Protein AF-A0A519LEL3-F1 (afdb_monomer_lite)

Secondary structure (DSSP, 8-state):
-HHHHHHHHHHHHHHHHHHT---S-HHHHHHHHHHHHHHHHSS-HHHHHHS-HHHHHHHHHTS-HHHHHHHHHHHHHHHHHHHHHHT-HHHHHHHHHHHHHHHHHH----HHHHHHHHHHHHHH-

Structure (mmCIF, N/CA/C/O backbone):
data_AF-A0A519LEL3-F1
#
_entry.id   AF-A0A519LEL3-F1
#
loop_
_atom_site.group_PDB
_atom_site.id
_atom_site.type_symbol
_atom_site.label_atom_id
_atom_site.label_alt_id
_atom_site.label_comp_id
_atom_site.label_asym_id
_atom_site.label_entity_id
_atom_site.label_seq_id
_atom_site.pdbx_PDB_ins_code
_atom_site.Cartn_x
_atom_site.Cartn_y
_atom_site.Cartn_z
_atom_site.occupancy
_atom_site.B_iso_or_equiv
_atom_site.auth_seq_id
_atom_site.auth_comp_id
_atom_site.auth_asym_id
_atom_site.auth_atom_id
_atom_site.pdbx_PDB_model_num
ATOM 1 N N . ASP A 1 1 ? 16.863 0.512 -12.937 1.00 84.81 1 ASP A N 1
ATOM 2 C CA . ASP A 1 1 ? 15.527 0.820 -13.470 1.00 84.81 1 ASP A CA 1
ATOM 3 C C . ASP A 1 1 ? 14.974 2.044 -12.743 1.00 84.81 1 ASP A C 1
ATOM 5 O O . ASP A 1 1 ? 14.984 2.067 -11.515 1.00 84.81 1 ASP A O 1
ATOM 9 N N . TYR A 1 2 ? 14.596 3.081 -13.492 1.00 89.69 2 TYR A N 1
ATOM 10 C CA . TYR A 1 2 ? 14.084 4.342 -12.949 1.00 89.69 2 TYR A CA 1
ATOM 11 C C . TYR A 1 2 ? 12.710 4.178 -12.277 1.00 89.69 2 TYR A C 1
ATOM 13 O O . TYR A 1 2 ? 12.488 4.768 -11.221 1.00 89.69 2 TYR A O 1
ATOM 21 N N . ILE A 1 3 ? 11.832 3.331 -12.825 1.00 90.44 3 ILE A N 1
ATOM 22 C CA . ILE A 1 3 ? 10.483 3.097 -12.289 1.00 90.44 3 ILE A CA 1
ATOM 23 C C . ILE A 1 3 ? 10.566 2.412 -10.928 1.00 90.44 3 ILE A C 1
ATOM 25 O O . ILE A 1 3 ? 9.984 2.884 -9.954 1.00 90.44 3 ILE A O 1
ATOM 29 N N . LEU A 1 4 ? 11.382 1.359 -10.82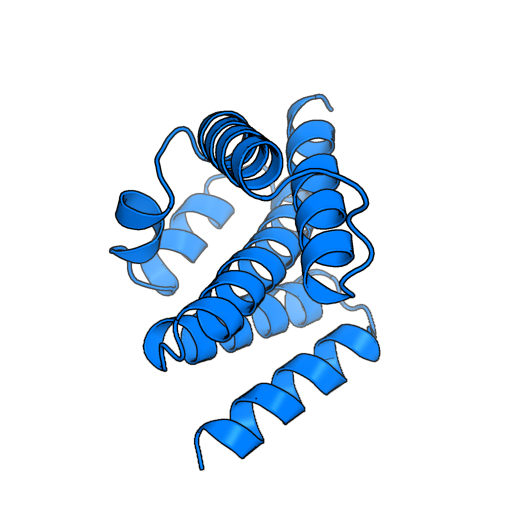4 1.00 93.75 4 LEU A N 1
ATOM 30 C CA . LEU A 1 4 ? 11.601 0.663 -9.554 1.00 93.75 4 LEU A CA 1
ATOM 31 C C . LEU A 1 4 ? 12.150 1.583 -8.460 1.00 93.75 4 LEU A C 1
ATOM 33 O O . LEU A 1 4 ? 11.843 1.385 -7.286 1.00 93.75 4 LEU A O 1
ATOM 37 N N . ARG A 1 5 ? 12.960 2.583 -8.826 1.00 95.00 5 ARG A N 1
ATOM 38 C CA . ARG A 1 5 ? 13.475 3.562 -7.865 1.00 95.00 5 ARG A CA 1
ATOM 39 C C . ARG A 1 5 ? 12.348 4.421 -7.293 1.00 95.00 5 ARG A C 1
ATOM 41 O O . ARG A 1 5 ? 12.292 4.562 -6.079 1.00 95.00 5 ARG A O 1
ATOM 48 N N . ILE A 1 6 ? 11.455 4.936 -8.141 1.00 95.62 6 ILE A N 1
ATOM 49 C CA . ILE A 1 6 ? 10.308 5.748 -7.703 1.00 95.62 6 ILE A CA 1
ATOM 50 C C . ILE A 1 6 ? 9.398 4.936 -6.773 1.00 95.62 6 ILE A C 1
ATOM 52 O O . ILE A 1 6 ? 9.066 5.392 -5.683 1.00 95.62 6 ILE A O 1
ATOM 56 N N . VAL A 1 7 ? 9.059 3.701 -7.159 1.00 96.88 7 VAL A N 1
ATOM 57 C CA . VAL A 1 7 ? 8.191 2.818 -6.359 1.00 96.88 7 VAL A CA 1
ATOM 58 C C . VAL A 1 7 ? 8.782 2.564 -4.970 1.00 96.88 7 VAL A C 1
ATOM 60 O O . VAL A 1 7 ? 8.080 2.673 -3.965 1.00 96.88 7 VAL A O 1
ATOM 63 N N . LYS A 1 8 ? 10.088 2.274 -4.896 1.00 95.50 8 LYS A N 1
ATOM 64 C CA . LYS A 1 8 ? 10.788 2.054 -3.622 1.00 95.50 8 LYS A CA 1
ATOM 65 C C . LYS A 1 8 ? 10.847 3.313 -2.767 1.00 95.50 8 LYS A C 1
ATOM 67 O O . LYS A 1 8 ? 10.525 3.242 -1.588 1.00 95.50 8 LYS A O 1
ATOM 72 N N . GLN A 1 9 ? 11.181 4.460 -3.359 1.00 95.44 9 GLN A N 1
ATOM 73 C CA . GLN A 1 9 ? 11.202 5.744 -2.651 1.00 95.44 9 GLN A CA 1
ATOM 74 C C . GLN A 1 9 ? 9.836 6.069 -2.039 1.00 95.44 9 GLN A C 1
ATOM 76 O O . GLN A 1 9 ? 9.761 6.496 -0.887 1.00 95.44 9 GLN A O 1
ATOM 81 N N . PHE A 1 10 ? 8.753 5.806 -2.773 1.00 97.62 10 PHE A N 1
ATOM 82 C CA . PHE A 1 10 ? 7.413 6.015 -2.245 1.00 97.62 10 PHE A CA 1
ATOM 83 C C . PHE A 1 10 ? 7.070 5.017 -1.123 1.00 97.62 10 PHE A C 1
ATOM 85 O O . PHE A 1 10 ? 6.542 5.409 -0.082 1.00 97.62 10 PHE A O 1
ATOM 92 N N . SER A 1 11 ? 7.429 3.740 -1.288 1.00 96.56 11 SER A N 1
ATOM 93 C CA . SER A 1 11 ? 7.232 2.698 -0.266 1.00 96.56 11 SER A CA 1
ATOM 94 C C . SER A 1 11 ? 7.978 3.029 1.040 1.00 96.56 11 SER A C 1
ATOM 96 O O . SER A 1 11 ? 7.424 2.910 2.136 1.00 96.56 11 SER A O 1
ATOM 98 N N . GLU A 1 12 ? 9.212 3.528 0.935 1.00 94.50 12 GLU A N 1
ATOM 99 C CA . GLU A 1 12 ? 10.028 3.985 2.065 1.00 94.50 12 GLU A CA 1
ATOM 100 C C . GLU A 1 12 ? 9.417 5.212 2.753 1.00 94.50 12 GLU A C 1
ATOM 102 O O . GLU A 1 12 ? 9.306 5.236 3.981 1.00 94.50 12 GLU A O 1
ATOM 107 N N . PHE A 1 13 ? 8.970 6.207 1.979 1.00 94.81 13 PHE A N 1
ATOM 108 C CA . PHE A 1 13 ? 8.264 7.380 2.502 1.00 94.81 13 PHE A CA 1
ATOM 109 C C . PHE A 1 13 ? 7.023 6.978 3.315 1.00 94.81 13 PHE A C 1
ATOM 111 O O . PHE A 1 13 ? 6.824 7.457 4.434 1.00 94.81 13 PHE A O 1
ATOM 118 N N . LEU A 1 14 ? 6.213 6.053 2.793 1.00 95.62 14 LEU A N 1
ATOM 119 C CA . LEU A 1 14 ? 5.031 5.550 3.494 1.00 95.62 14 LEU A CA 1
ATOM 120 C C . LEU A 1 14 ? 5.403 4.751 4.743 1.00 95.62 14 LEU A C 1
ATOM 122 O O . LEU A 1 14 ? 4.732 4.874 5.762 1.00 95.62 14 LEU A O 1
ATOM 126 N N . THR A 1 15 ? 6.486 3.975 4.703 1.00 92.81 15 THR A N 1
ATOM 127 C CA . THR A 1 15 ? 6.961 3.224 5.873 1.00 92.81 15 THR A CA 1
ATOM 128 C C . THR A 1 15 ? 7.354 4.159 7.013 1.00 92.81 15 THR A C 1
ATOM 130 O O . THR A 1 15 ? 6.900 3.956 8.138 1.00 92.81 15 THR A O 1
ATOM 133 N N . LYS A 1 16 ? 8.113 5.224 6.728 1.00 91.62 16 LYS A N 1
ATOM 134 C CA . LYS A 1 16 ? 8.457 6.249 7.730 1.00 91.62 16 LYS A CA 1
ATOM 135 C C . LYS A 1 16 ? 7.214 6.937 8.290 1.00 91.62 16 LYS A C 1
ATOM 137 O O . LYS A 1 16 ? 7.097 7.112 9.502 1.00 91.62 16 LYS A O 1
ATOM 142 N N . ARG A 1 17 ? 6.239 7.242 7.424 1.00 88.69 17 ARG A N 1
ATOM 143 C CA . ARG A 1 17 ? 4.934 7.792 7.829 1.00 88.69 17 ARG A CA 1
ATOM 144 C C . ARG A 1 17 ? 4.181 6.850 8.768 1.00 88.69 17 ARG A C 1
ATOM 146 O O . ARG A 1 17 ? 3.675 7.299 9.788 1.00 88.69 17 ARG A O 1
ATOM 153 N N . ILE A 1 18 ? 4.148 5.552 8.461 1.00 90.25 18 ILE A N 1
ATOM 154 C CA . ILE A 1 18 ? 3.508 4.517 9.288 1.00 90.25 18 ILE A CA 1
ATOM 155 C C . ILE A 1 18 ? 4.164 4.410 10.672 1.00 90.25 18 ILE A C 1
ATOM 157 O O . ILE A 1 18 ? 3.463 4.189 11.658 1.00 90.25 18 ILE A O 1
ATOM 161 N N . LEU A 1 19 ? 5.490 4.543 10.745 1.00 88.25 19 LEU A N 1
ATOM 162 C CA . LEU A 1 19 ? 6.248 4.466 11.997 1.00 88.25 19 LEU A CA 1
ATOM 163 C C . LEU A 1 19 ? 6.209 5.770 12.812 1.00 88.25 19 LEU A C 1
ATOM 165 O O . LEU A 1 19 ? 6.641 5.777 13.960 1.00 88.25 19 LEU A O 1
ATOM 169 N N . GLY A 1 20 ? 5.678 6.859 12.248 1.00 82.81 20 GLY A N 1
ATOM 170 C CA . GLY A 1 20 ? 5.678 8.173 12.893 1.00 82.81 20 GLY A CA 1
ATOM 171 C C . GLY A 1 20 ? 7.057 8.843 12.921 1.00 82.81 20 GLY A C 1
ATOM 172 O O . GLY A 1 20 ? 7.272 9.752 13.712 1.00 82.81 20 GLY A O 1
ATOM 173 N N . GLU A 1 21 ? 7.984 8.420 12.058 1.00 79.00 21 GLU A N 1
ATOM 174 C CA . GLU A 1 21 ? 9.382 8.883 12.021 1.00 79.00 21 GLU A CA 1
A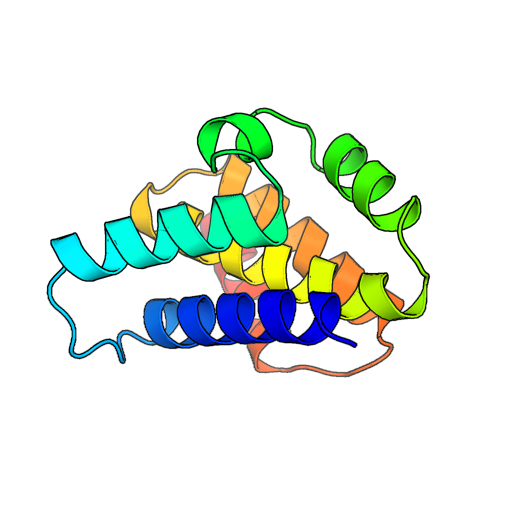TOM 175 C C . GLU A 1 21 ? 9.599 10.109 11.110 1.00 79.00 21 GLU A C 1
ATOM 177 O O . GLU A 1 21 ? 10.730 10.437 10.753 1.00 79.00 21 GLU A O 1
ATOM 182 N N . ASN A 1 22 ? 8.534 10.796 10.685 1.00 71.44 22 ASN A N 1
ATOM 183 C CA . ASN A 1 22 ? 8.667 11.950 9.796 1.00 71.44 22 ASN A CA 1
ATOM 184 C C . ASN A 1 22 ? 8.908 13.248 10.583 1.00 71.44 22 ASN A C 1
ATOM 186 O O . ASN A 1 22 ? 8.011 13.750 11.258 1.00 71.44 22 ASN A O 1
ATOM 190 N N . GLU A 1 23 ? 10.094 13.833 10.410 1.00 65.25 23 GLU A N 1
ATOM 191 C CA . GLU A 1 23 ? 10.493 15.123 11.001 1.00 65.25 23 GLU A CA 1
ATOM 192 C C . GLU A 1 23 ? 9.900 16.348 10.265 1.00 65.25 23 GLU A C 1
ATOM 194 O O . GLU A 1 23 ? 10.002 17.484 10.732 1.00 65.25 23 GLU A O 1
ATOM 199 N N . GLU A 1 24 ? 9.279 16.139 9.100 1.00 73.44 24 GLU A N 1
ATOM 200 C CA . GLU A 1 24 ? 8.735 17.198 8.242 1.00 73.44 24 GLU A CA 1
ATOM 201 C C . GLU A 1 24 ? 7.359 17.705 8.699 1.00 73.44 24 GLU A C 1
ATOM 203 O O . GLU A 1 24 ? 6.543 16.962 9.251 1.00 73.44 24 GLU A O 1
ATOM 208 N N . LYS A 1 25 ? 7.043 18.966 8.373 1.00 77.00 25 LYS A N 1
ATOM 209 C CA . LYS A 1 25 ? 5.714 19.551 8.616 1.00 77.00 25 LYS A CA 1
ATOM 210 C C . LYS A 1 25 ? 4.633 18.816 7.816 1.00 77.00 25 LYS A C 1
ATOM 212 O O . LYS A 1 25 ? 4.838 18.451 6.662 1.00 77.00 25 LYS A O 1
ATOM 217 N N . ILE A 1 26 ? 3.433 18.706 8.389 1.00 75.19 26 ILE A N 1
ATOM 218 C CA . ILE A 1 26 ? 2.278 18.000 7.796 1.00 75.19 26 ILE A CA 1
ATOM 219 C C . ILE A 1 26 ? 1.970 18.465 6.358 1.00 75.19 26 ILE A C 1
ATOM 221 O O . ILE A 1 26 ? 1.703 17.641 5.485 1.00 75.19 26 ILE A O 1
ATOM 225 N N . SER A 1 27 ? 2.040 19.773 6.082 1.00 77.06 27 SER A N 1
ATOM 226 C CA . SER A 1 27 ? 1.790 20.330 4.742 1.00 77.06 27 SER A CA 1
ATOM 227 C C . SER A 1 27 ? 2.806 19.867 3.696 1.00 77.06 27 SER A C 1
ATOM 229 O O . SER A 1 27 ? 2.443 19.630 2.544 1.00 77.06 27 SER A O 1
ATOM 231 N N . ASP A 1 28 ? 4.073 19.717 4.091 1.00 86.56 28 ASP A N 1
ATOM 232 C CA . ASP A 1 28 ? 5.124 19.228 3.200 1.00 86.56 28 ASP A CA 1
ATOM 233 C C . ASP A 1 28 ? 4.932 17.733 2.922 1.00 86.56 28 ASP A C 1
ATOM 235 O O . ASP A 1 28 ? 5.028 17.313 1.769 1.00 86.56 28 ASP A O 1
ATOM 239 N N . GLN A 1 29 ? 4.526 16.959 3.935 1.00 87.06 29 GLN A N 1
ATOM 240 C CA . GLN A 1 29 ? 4.226 15.533 3.783 1.00 87.06 29 GLN A CA 1
ATOM 241 C C . GLN A 1 29 ? 3.073 15.268 2.807 1.00 87.06 29 GLN A C 1
ATOM 243 O O . GLN A 1 29 ? 3.136 14.308 2.039 1.00 87.06 29 GLN A O 1
ATOM 248 N N . GLN A 1 30 ? 2.025 16.099 2.807 1.00 90.31 30 GLN A N 1
ATOM 249 C CA . GLN A 1 30 ? 0.922 15.951 1.852 1.00 90.31 30 GLN A CA 1
ATOM 250 C C . GLN A 1 30 ? 1.387 16.235 0.417 1.00 90.31 30 GLN A C 1
ATOM 252 O O . GLN A 1 30 ? 1.148 15.422 -0.471 1.00 90.31 30 GLN A O 1
ATOM 257 N N . ARG A 1 31 ? 2.149 17.315 0.193 1.00 93.25 31 ARG A N 1
ATOM 258 C CA . ARG A 1 31 ? 2.716 17.616 -1.133 1.00 93.25 31 ARG A CA 1
ATOM 259 C C . ARG A 1 31 ? 3.640 16.501 -1.630 1.00 93.25 31 ARG A C 1
ATOM 261 O O . ARG A 1 31 ? 3.594 16.147 -2.808 1.00 93.25 31 ARG A O 1
ATOM 268 N N . ILE A 1 32 ? 4.484 15.954 -0.753 1.00 93.50 32 ILE A N 1
ATOM 269 C CA . ILE A 1 32 ? 5.390 14.846 -1.089 1.00 93.50 32 ILE A CA 1
ATOM 270 C C . ILE A 1 32 ? 4.588 13.589 -1.430 1.00 93.50 32 ILE A C 1
ATOM 272 O O . ILE A 1 32 ? 4.911 12.900 -2.397 1.00 93.50 32 ILE A O 1
ATOM 276 N N . PHE A 1 33 ? 3.522 13.305 -0.681 1.00 95.75 33 PHE A N 1
ATOM 277 C CA . PHE A 1 33 ? 2.616 12.200 -0.974 1.00 95.75 33 PHE A CA 1
ATOM 278 C C . PHE A 1 33 ? 1.974 12.349 -2.362 1.00 95.75 33 PHE A C 1
ATOM 280 O O . PHE A 1 33 ? 2.060 11.424 -3.167 1.00 95.75 33 PHE A O 1
ATOM 287 N N . ASP A 1 34 ? 1.399 13.513 -2.671 1.00 96.25 34 ASP A N 1
ATOM 288 C CA . ASP A 1 34 ? 0.733 13.767 -3.957 1.00 96.25 34 ASP A CA 1
ATOM 289 C C . ASP A 1 34 ? 1.714 13.698 -5.135 1.00 96.25 34 ASP A C 1
ATOM 291 O O . ASP A 1 34 ? 1.402 13.139 -6.189 1.00 96.25 34 ASP A O 1
ATOM 295 N N . THR A 1 35 ? 2.937 14.196 -4.933 1.00 96.38 35 THR A N 1
ATOM 296 C CA . THR A 1 35 ? 4.018 14.098 -5.922 1.00 96.38 35 THR A CA 1
ATOM 297 C C . THR A 1 35 ? 4.370 12.636 -6.192 1.00 96.38 35 THR A C 1
ATOM 299 O O . THR A 1 35 ? 4.368 12.207 -7.343 1.00 96.38 35 THR A O 1
ATOM 302 N N . ASN A 1 36 ? 4.583 11.839 -5.141 1.00 97.19 36 ASN A N 1
ATOM 303 C CA . ASN A 1 36 ? 4.885 10.416 -5.281 1.00 97.19 36 ASN A CA 1
ATOM 304 C C . ASN A 1 36 ? 3.735 9.624 -5.927 1.00 97.19 36 ASN A C 1
ATOM 306 O O . ASN A 1 36 ? 3.991 8.737 -6.745 1.00 97.19 36 ASN A O 1
ATOM 310 N N . MET A 1 37 ? 2.478 9.945 -5.598 1.00 97.75 37 MET A N 1
ATOM 311 C CA . MET A 1 37 ? 1.297 9.358 -6.242 1.00 97.75 37 MET A CA 1
ATOM 312 C C . MET A 1 37 ? 1.318 9.599 -7.751 1.00 97.75 37 MET A C 1
ATOM 314 O O . MET A 1 37 ? 1.237 8.649 -8.534 1.00 97.75 37 MET A O 1
ATOM 318 N N . ASN A 1 38 ? 1.505 10.851 -8.168 1.00 96.88 38 ASN A N 1
ATOM 319 C CA . ASN A 1 38 ? 1.553 11.197 -9.582 1.00 96.88 38 ASN A CA 1
ATOM 320 C C . ASN A 1 38 ? 2.784 10.595 -10.287 1.00 96.88 38 ASN A C 1
ATOM 322 O O . ASN A 1 38 ? 2.695 10.081 -11.404 1.00 96.88 38 ASN A O 1
ATOM 326 N N . ASP A 1 39 ? 3.943 10.579 -9.635 1.00 95.75 39 ASP A N 1
ATOM 327 C CA . ASP A 1 39 ? 5.156 10.001 -10.212 1.00 95.75 39 ASP A CA 1
ATOM 328 C C . ASP A 1 39 ? 5.038 8.486 -10.413 1.00 95.75 39 ASP A C 1
ATOM 330 O O . ASP A 1 39 ? 5.476 7.980 -11.451 1.00 95.75 39 ASP A O 1
ATOM 334 N N . THR A 1 40 ? 4.373 7.789 -9.488 1.00 96.44 40 THR A N 1
ATOM 335 C CA . THR A 1 40 ? 4.273 6.321 -9.479 1.00 96.44 40 THR A CA 1
ATOM 336 C C . THR A 1 40 ? 3.082 5.775 -10.266 1.00 96.44 40 THR A C 1
ATOM 338 O O . THR A 1 40 ? 3.222 4.784 -10.991 1.00 96.44 40 THR A O 1
ATOM 341 N N . PHE A 1 41 ? 1.912 6.402 -10.119 1.00 96.00 41 PHE A N 1
ATOM 342 C CA . PHE A 1 41 ? 0.633 5.917 -10.650 1.00 96.00 41 PHE A CA 1
ATOM 343 C C . PHE A 1 41 ? 0.020 6.834 -11.710 1.00 96.00 41 PHE A C 1
ATOM 345 O O . PHE A 1 41 ? -0.922 6.414 -12.375 1.00 96.00 41 PHE A O 1
ATOM 352 N N . LYS A 1 42 ? 0.552 8.052 -11.901 1.00 95.69 42 LYS A N 1
ATOM 353 C CA . LYS A 1 42 ? 0.011 9.059 -12.836 1.00 95.69 42 LYS A CA 1
ATOM 354 C C . LYS A 1 42 ? -1.445 9.447 -12.534 1.00 95.69 42 LYS A C 1
ATOM 356 O O . LYS A 1 42 ? -2.177 9.834 -13.437 1.00 95.69 42 LYS A O 1
ATOM 361 N N . MET A 1 43 ? -1.854 9.309 -11.273 1.00 96.81 43 MET A N 1
ATOM 362 C CA . MET A 1 43 ? -3.185 9.651 -10.769 1.00 96.81 43 MET A CA 1
ATOM 363 C C . MET A 1 43 ? -3.119 9.994 -9.278 1.00 96.81 43 MET A C 1
ATOM 365 O O . MET A 1 43 ? -2.151 9.646 -8.593 1.00 96.81 43 MET A O 1
ATOM 369 N N . SER A 1 44 ? -4.154 10.660 -8.778 1.00 97.81 44 SER A N 1
ATOM 370 C CA . SER A 1 44 ? -4.347 10.934 -7.354 1.00 97.81 44 SER A CA 1
ATOM 371 C C . SER A 1 44 ? -4.709 9.672 -6.563 1.00 97.81 44 SER A C 1
ATOM 373 O O . SER A 1 44 ? -5.079 8.632 -7.118 1.00 97.81 44 SER A O 1
ATOM 375 N N . PHE A 1 45 ? -4.614 9.754 -5.232 1.00 97.62 45 PHE A N 1
ATOM 376 C CA . PHE A 1 45 ? -5.049 8.650 -4.374 1.00 97.62 45 PHE A CA 1
ATOM 377 C C . PHE A 1 45 ? -6.561 8.424 -4.456 1.00 97.62 45 PHE A C 1
ATOM 379 O O . PHE A 1 45 ? -6.995 7.277 -4.427 1.00 97.62 45 PHE A O 1
ATOM 386 N N . ASP A 1 46 ? -7.361 9.477 -4.610 1.00 97.06 46 ASP A N 1
ATOM 387 C CA . ASP A 1 46 ? -8.817 9.355 -4.722 1.00 97.06 46 ASP A CA 1
ATOM 388 C C . ASP A 1 46 ? -9.208 8.591 -5.993 1.00 97.06 46 ASP A C 1
ATOM 390 O O . ASP A 1 46 ? -9.998 7.649 -5.941 1.00 97.06 46 ASP A O 1
ATOM 394 N N . GLU A 1 47 ? -8.563 8.901 -7.120 1.00 98.12 47 GLU A N 1
ATOM 395 C CA . GLU A 1 47 ? -8.745 8.156 -8.369 1.00 98.12 47 GLU A CA 1
ATOM 396 C C . GLU A 1 47 ? -8.320 6.692 -8.223 1.00 98.12 47 GLU A C 1
ATOM 398 O O . GLU A 1 47 ? -9.078 5.795 -8.593 1.00 98.12 47 GLU A O 1
ATOM 403 N N . LEU A 1 48 ? -7.144 6.423 -7.643 1.00 98.31 48 LEU A N 1
ATOM 404 C CA . LEU A 1 48 ? -6.672 5.052 -7.435 1.00 98.31 48 LEU A CA 1
ATOM 405 C C . LEU A 1 48 ? -7.600 4.275 -6.490 1.00 98.31 48 LEU A C 1
ATOM 407 O O . LEU A 1 48 ? -7.952 3.131 -6.761 1.00 98.31 48 LEU A O 1
ATOM 411 N N . SER A 1 49 ? -7.999 4.889 -5.379 1.00 97.56 49 SER A N 1
ATOM 412 C CA . SER A 1 49 ? -8.791 4.252 -4.325 1.00 97.56 49 SER A CA 1
ATOM 413 C C . SER A 1 49 ? -10.248 4.019 -4.716 1.00 97.56 49 SER A C 1
ATOM 415 O O . SER A 1 49 ? -10.885 3.149 -4.117 1.00 97.56 49 SER A O 1
ATOM 417 N N . SER A 1 50 ? -10.750 4.713 -5.742 1.00 97.69 50 SER A N 1
ATOM 418 C CA . SER A 1 50 ? -12.061 4.440 -6.342 1.00 97.69 50 SER A CA 1
ATOM 419 C C . SER A 1 50 ? -12.120 3.102 -7.093 1.00 97.69 50 SER A C 1
ATOM 421 O O . SER A 1 50 ? -13.194 2.515 -7.201 1.00 97.69 50 SER A O 1
ATOM 423 N N . LYS A 1 51 ? -10.971 2.583 -7.550 1.00 98.25 51 LYS A N 1
ATOM 424 C CA . LYS A 1 51 ? -10.863 1.299 -8.260 1.00 98.25 51 LYS A CA 1
ATOM 425 C C . LYS A 1 51 ? -10.948 0.116 -7.303 1.00 98.25 51 LYS A C 1
ATOM 427 O O . LYS A 1 51 ? -10.502 0.212 -6.155 1.00 98.25 51 LYS A O 1
ATOM 432 N N . SER A 1 52 ? -11.467 -1.018 -7.760 1.00 98.12 52 SER A N 1
ATOM 433 C CA . SER A 1 52 ? -11.461 -2.264 -6.989 1.00 98.12 52 SER A CA 1
ATOM 434 C C . SER A 1 52 ? -10.032 -2.790 -6.789 1.00 98.12 52 SER A C 1
ATOM 436 O O . SER A 1 52 ? -9.093 -2.392 -7.485 1.00 98.12 52 SER A O 1
ATOM 438 N N . ALA A 1 53 ? -9.838 -3.687 -5.817 1.00 98.06 53 ALA A N 1
ATOM 439 C CA . ALA A 1 53 ? -8.524 -4.290 -5.602 1.00 98.06 53 ALA A CA 1
ATOM 440 C C . ALA A 1 53 ? -8.082 -5.111 -6.827 1.00 98.06 53 ALA A C 1
ATOM 442 O O . ALA A 1 53 ? -6.912 -5.085 -7.205 1.00 98.06 53 ALA A O 1
ATOM 443 N N . GLU A 1 54 ? -9.027 -5.787 -7.476 1.00 98.06 54 GLU A N 1
ATOM 444 C CA . GLU A 1 54 ? -8.840 -6.562 -8.702 1.00 98.06 54 GLU A CA 1
ATOM 445 C C . GLU A 1 54 ? -8.433 -5.670 -9.878 1.00 98.06 54 GLU A C 1
ATOM 447 O O . GLU A 1 54 ? -7.464 -5.984 -10.564 1.00 98.06 54 GLU A O 1
ATOM 452 N N . GLU A 1 55 ? -9.105 -4.532 -10.084 1.00 98.19 55 GLU A N 1
ATOM 453 C CA . GLU A 1 55 ? -8.763 -3.578 -11.150 1.00 98.19 55 GLU A CA 1
ATOM 454 C C . GLU A 1 55 ? -7.343 -3.023 -10.983 1.00 98.19 55 GLU A C 1
ATOM 456 O O . GLU A 1 55 ? -6.567 -2.955 -11.940 1.00 98.19 55 GLU A O 1
ATOM 461 N N . ILE A 1 56 ? -6.973 -2.653 -9.753 1.00 98.44 56 ILE A N 1
ATOM 462 C CA . ILE A 1 56 ? -5.612 -2.205 -9.443 1.00 98.44 56 ILE A CA 1
ATOM 463 C C . ILE A 1 56 ? -4.623 -3.348 -9.697 1.00 98.44 56 ILE A C 1
ATOM 465 O O . ILE A 1 56 ? -3.596 -3.130 -10.337 1.00 98.44 56 ILE A O 1
ATOM 469 N N . THR A 1 57 ? -4.935 -4.566 -9.251 1.00 98.12 57 THR A N 1
ATOM 470 C CA . THR A 1 57 ? -4.065 -5.743 -9.407 1.00 98.12 57 THR A CA 1
ATOM 471 C C . THR A 1 57 ? -3.817 -6.060 -10.879 1.00 98.12 57 THR A C 1
ATOM 473 O O . THR A 1 57 ? -2.670 -6.258 -11.280 1.00 98.12 57 THR A O 1
ATOM 476 N N . GLN A 1 58 ? -4.861 -6.009 -11.707 1.00 97.88 58 GLN A N 1
ATOM 477 C CA . GLN A 1 58 ? -4.754 -6.177 -13.152 1.00 97.88 58 GLN A CA 1
ATOM 478 C C . GLN A 1 58 ? -3.817 -5.129 -13.773 1.00 97.88 58 GLN A C 1
ATOM 480 O O . GLN A 1 58 ? -2.924 -5.488 -14.538 1.00 97.88 58 GLN A O 1
ATOM 485 N N . SER A 1 59 ? -3.927 -3.859 -13.366 1.00 96.88 59 SER A N 1
ATOM 486 C CA . SER A 1 59 ? -3.028 -2.796 -13.849 1.00 96.88 59 SER A CA 1
ATOM 487 C C . SER A 1 59 ? -1.557 -2.996 -13.452 1.00 96.88 59 SER A C 1
ATOM 489 O O . SER A 1 59 ? -0.655 -2.501 -14.130 1.00 96.88 59 SER A O 1
ATOM 491 N N . ILE A 1 60 ? -1.287 -3.720 -12.357 1.00 96.88 60 ILE A N 1
ATOM 492 C CA . ILE A 1 60 ? 0.077 -4.103 -11.970 1.00 96.88 60 ILE A CA 1
ATOM 493 C C . ILE A 1 60 ? 0.562 -5.278 -12.817 1.00 96.88 60 ILE A C 1
ATOM 495 O O . ILE A 1 60 ? 1.707 -5.256 -13.262 1.00 96.88 60 ILE A O 1
ATOM 499 N N . HIS A 1 61 ? -0.292 -6.263 -13.098 1.00 96.06 61 HIS A N 1
ATOM 500 C CA . HIS A 1 61 ? 0.062 -7.401 -13.949 1.00 96.06 61 HIS A CA 1
ATOM 501 C C . HIS A 1 61 ? 0.353 -7.023 -15.407 1.00 96.06 61 HIS A C 1
ATOM 503 O O . HIS A 1 61 ? 1.114 -7.726 -16.066 1.00 96.06 61 HIS A O 1
ATOM 509 N N . GLU A 1 62 ? -0.179 -5.899 -15.888 1.00 96.56 62 GLU A N 1
ATOM 510 C CA . GLU A 1 62 ? 0.164 -5.314 -17.193 1.00 96.56 62 GLU A CA 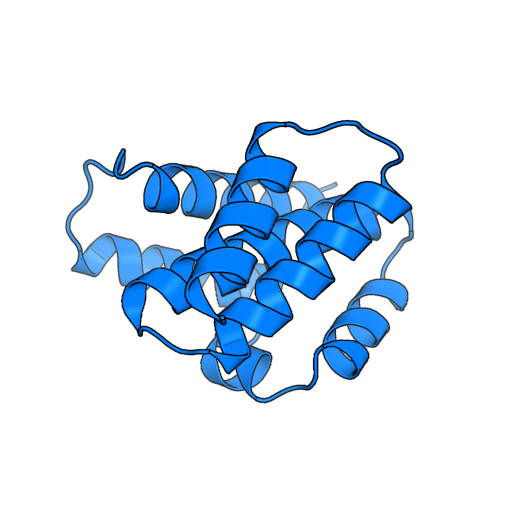1
ATOM 511 C C . GLU A 1 62 ? 1.585 -4.719 -17.249 1.00 96.56 62 GLU A C 1
ATOM 513 O O . GLU A 1 62 ? 2.103 -4.455 -18.334 1.00 96.56 62 GLU A O 1
ATOM 518 N N . LYS A 1 63 ? 2.237 -4.507 -16.096 1.00 94.06 63 LYS A N 1
ATOM 519 C CA . LYS A 1 63 ? 3.637 -4.058 -16.009 1.00 94.06 63 LYS A CA 1
ATOM 520 C C . LYS A 1 63 ? 4.605 -5.233 -16.145 1.00 94.06 63 LYS A C 1
ATOM 522 O O . LYS A 1 63 ? 4.219 -6.398 -16.054 1.00 94.06 63 LYS A O 1
ATOM 527 N N . GLU A 1 64 ? 5.892 -4.923 -16.295 1.00 94.31 64 GLU A N 1
ATOM 528 C CA . GLU A 1 64 ? 6.952 -5.933 -16.276 1.00 94.31 64 GLU A CA 1
ATOM 529 C C . GLU A 1 64 ? 6.920 -6.750 -14.971 1.00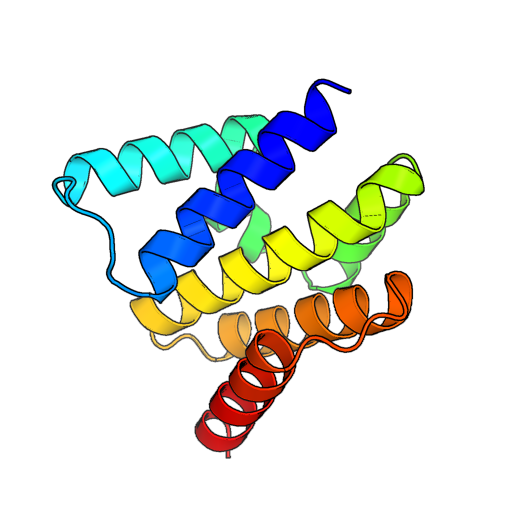 94.31 64 GLU A C 1
ATOM 531 O O . GLU A 1 64 ? 6.691 -6.219 -13.883 1.00 94.31 64 GLU A O 1
ATOM 536 N N . SER A 1 65 ? 7.157 -8.061 -15.062 1.00 93.81 65 SER A N 1
ATOM 537 C CA . SER A 1 65 ? 7.014 -8.989 -13.927 1.00 93.81 65 SER A CA 1
ATOM 538 C C . SER A 1 65 ? 7.939 -8.673 -12.749 1.00 93.81 65 SER A C 1
ATOM 540 O O . SER A 1 65 ? 7.565 -8.833 -11.588 1.00 93.81 65 SER A O 1
ATOM 542 N N . ASN A 1 66 ? 9.133 -8.155 -13.032 1.00 93.62 66 ASN A N 1
ATOM 543 C CA . ASN A 1 66 ? 10.086 -7.659 -12.035 1.00 93.62 66 ASN A CA 1
ATOM 544 C C . ASN A 1 66 ? 9.573 -6.423 -11.261 1.00 93.62 66 ASN A C 1
ATOM 546 O O . ASN A 1 66 ? 10.138 -6.087 -10.219 1.00 93.62 66 ASN A O 1
ATOM 550 N N . HIS A 1 67 ? 8.524 -5.744 -11.738 1.00 95.31 67 HIS A N 1
ATOM 551 C CA . HIS A 1 67 ? 7.901 -4.603 -11.064 1.00 95.31 67 HIS A CA 1
ATOM 552 C C . HIS A 1 67 ? 6.779 -5.022 -10.114 1.00 95.31 67 HIS A C 1
ATOM 554 O O . HIS A 1 67 ? 6.473 -4.272 -9.190 1.00 95.31 67 HIS A O 1
ATOM 560 N N . HIS A 1 68 ? 6.187 -6.208 -10.287 1.00 96.94 68 HIS A N 1
ATOM 561 C CA . HIS A 1 68 ? 4.987 -6.618 -9.542 1.00 96.94 68 HIS A CA 1
ATOM 562 C C . HIS A 1 68 ? 5.203 -6.576 -8.024 1.00 96.94 68 HIS A C 1
ATOM 564 O O . HIS A 1 68 ? 4.428 -5.942 -7.311 1.00 96.94 68 HIS A O 1
ATOM 570 N N . ILE A 1 69 ? 6.294 -7.176 -7.533 1.00 97.38 69 ILE A N 1
ATOM 571 C CA . ILE A 1 69 ? 6.590 -7.263 -6.092 1.00 97.38 69 ILE A CA 1
ATOM 572 C C . ILE A 1 69 ? 6.689 -5.866 -5.440 1.00 97.38 69 ILE A C 1
ATOM 574 O O . ILE A 1 69 ? 5.939 -5.618 -4.493 1.00 97.38 69 ILE A O 1
ATOM 578 N N . PRO A 1 70 ? 7.538 -4.930 -5.922 1.00 97.12 70 PRO A N 1
ATOM 579 C CA . PRO A 1 70 ? 7.593 -3.571 -5.378 1.00 97.12 70 PRO A CA 1
ATOM 580 C C . PRO A 1 70 ? 6.256 -2.825 -5.407 1.00 97.12 70 PRO A C 1
ATOM 582 O O . PRO A 1 70 ? 5.946 -2.095 -4.469 1.00 97.12 70 PRO A O 1
ATOM 585 N N . TYR A 1 71 ? 5.454 -3.000 -6.462 1.00 98.38 71 TYR A N 1
ATOM 586 C CA . TYR A 1 71 ? 4.148 -2.345 -6.551 1.00 98.38 71 TYR A CA 1
ATOM 587 C C . TYR A 1 71 ? 3.149 -2.899 -5.532 1.00 98.38 71 TYR A C 1
ATOM 589 O O . TYR A 1 71 ? 2.435 -2.113 -4.913 1.00 98.38 71 TYR A O 1
ATOM 597 N N . PHE A 1 72 ? 3.102 -4.216 -5.311 1.00 98.56 72 PHE A N 1
ATOM 598 C CA . PHE A 1 72 ? 2.217 -4.793 -4.295 1.00 98.56 72 PHE A CA 1
ATOM 599 C C . PHE A 1 72 ? 2.614 -4.381 -2.876 1.00 98.56 72 PHE A C 1
ATOM 601 O O . PHE A 1 72 ? 1.742 -4.053 -2.073 1.00 98.56 72 PHE A O 1
ATOM 608 N N . GLU A 1 73 ? 3.915 -4.321 -2.581 1.00 98.31 73 GLU A N 1
ATOM 609 C CA . GLU A 1 73 ? 4.402 -3.788 -1.305 1.00 98.31 73 GLU A CA 1
ATOM 610 C C . GLU A 1 73 ? 3.951 -2.336 -1.102 1.00 98.31 73 GLU A C 1
ATOM 612 O O . GLU A 1 73 ? 3.354 -1.998 -0.077 1.00 98.31 73 GLU A O 1
ATOM 617 N N . LEU A 1 74 ? 4.189 -1.494 -2.115 1.00 98.56 74 LEU A N 1
ATOM 618 C CA . LEU A 1 74 ? 3.801 -0.090 -2.108 1.00 98.56 74 LEU A CA 1
ATOM 619 C C . LEU A 1 74 ? 2.294 0.076 -1.884 1.00 98.56 74 LEU A C 1
ATOM 621 O O . LEU A 1 74 ? 1.889 0.878 -1.049 1.00 98.56 74 LEU A O 1
ATOM 625 N N . LEU A 1 75 ? 1.463 -0.669 -2.615 1.00 98.69 75 LEU A N 1
ATOM 626 C CA . LEU A 1 75 ? 0.007 -0.598 -2.490 1.00 98.69 75 LEU A CA 1
ATOM 627 C C . LEU A 1 75 ? -0.461 -1.016 -1.091 1.00 98.69 75 LEU A C 1
ATOM 629 O O . LEU A 1 75 ? -1.330 -0.357 -0.519 1.00 98.69 75 LEU A O 1
ATOM 633 N N . GLY A 1 76 ? 0.153 -2.048 -0.508 1.00 98.50 76 GLY A N 1
ATOM 634 C CA . GLY A 1 76 ? -0.097 -2.440 0.877 1.00 98.50 76 GLY A CA 1
ATOM 635 C C . GLY A 1 76 ? 0.211 -1.305 1.858 1.00 98.50 76 GLY A C 1
ATOM 636 O O . GLY A 1 76 ? -0.642 -0.944 2.670 1.00 98.50 76 GLY A O 1
ATOM 637 N N . HIS A 1 77 ? 1.388 -0.678 1.743 1.00 98.44 77 HIS A N 1
ATOM 638 C CA . HIS A 1 77 ? 1.760 0.483 2.560 1.00 98.44 77 HIS A CA 1
ATOM 639 C C . HIS A 1 77 ? 0.818 1.674 2.360 1.00 98.44 77 HIS A C 1
ATOM 641 O O . HIS A 1 77 ? 0.421 2.317 3.332 1.00 98.44 77 HIS A O 1
ATOM 647 N N . LEU A 1 78 ? 0.445 1.953 1.112 1.00 98.38 78 LEU A N 1
ATOM 648 C CA . LEU A 1 78 ? -0.377 3.092 0.722 1.00 98.38 78 LEU A CA 1
ATOM 649 C C . LEU A 1 78 ? -1.772 3.015 1.342 1.00 98.38 78 LEU A C 1
ATOM 651 O O . LEU A 1 78 ? -2.199 3.945 2.030 1.00 98.38 78 LEU A O 1
ATOM 655 N N . PHE A 1 79 ? -2.464 1.894 1.135 1.00 98.38 79 PHE A N 1
ATOM 656 C CA . PHE A 1 79 ? -3.798 1.694 1.692 1.00 98.38 79 PHE A CA 1
ATOM 657 C C . PHE A 1 79 ? -3.765 1.556 3.211 1.00 98.38 79 PHE A C 1
ATOM 659 O O . PHE A 1 79 ? -4.654 2.080 3.874 1.00 98.38 79 PHE A O 1
ATOM 666 N N . TYR A 1 80 ? -2.722 0.943 3.779 1.00 97.50 80 TYR A N 1
ATOM 667 C CA . TYR A 1 80 ? -2.574 0.859 5.229 1.00 97.50 80 TYR A CA 1
ATOM 668 C C . TYR A 1 80 ? -2.416 2.240 5.874 1.00 97.50 80 TYR A C 1
ATOM 670 O O . TYR A 1 80 ? -3.126 2.559 6.825 1.00 97.50 80 TYR A O 1
ATOM 678 N N . ALA A 1 81 ? -1.536 3.090 5.336 1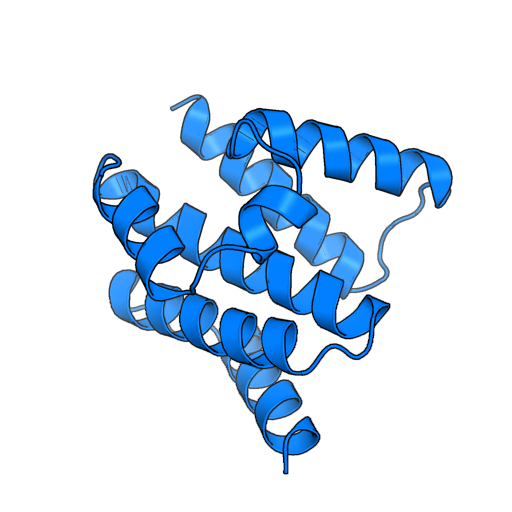.00 95.19 81 ALA A N 1
ATOM 679 C CA . ALA A 1 81 ? -1.347 4.450 5.839 1.00 95.19 81 ALA A CA 1
ATOM 680 C C . ALA A 1 81 ? -2.651 5.263 5.763 1.00 95.19 81 ALA A C 1
ATOM 682 O O . ALA A 1 81 ? -3.056 5.888 6.742 1.00 95.19 81 ALA A O 1
ATOM 683 N N . LYS A 1 82 ? -3.359 5.191 4.629 1.00 95.88 82 LYS A N 1
ATOM 684 C CA . LYS A 1 82 ? -4.631 5.902 4.435 1.00 95.88 82 LYS A CA 1
ATOM 685 C C . LYS A 1 82 ? -5.764 5.359 5.300 1.00 95.88 82 LYS A C 1
ATOM 687 O O . LYS A 1 82 ? -6.576 6.145 5.785 1.00 95.88 82 LYS A O 1
ATOM 692 N N . ALA A 1 83 ? -5.799 4.053 5.549 1.00 94.88 83 ALA A N 1
ATOM 693 C CA . ALA A 1 83 ? -6.734 3.453 6.491 1.00 94.88 83 ALA A CA 1
ATOM 694 C C . ALA A 1 83 ? -6.524 4.002 7.910 1.00 94.88 83 ALA A C 1
ATOM 696 O O . ALA A 1 83 ? -7.492 4.421 8.533 1.00 94.88 83 ALA A O 1
ATOM 697 N N . LYS A 1 84 ? -5.273 4.103 8.386 1.00 90.81 84 LYS A N 1
ATOM 698 C CA . LYS A 1 84 ? -4.975 4.673 9.715 1.00 90.81 84 LYS A CA 1
ATOM 699 C C . LYS A 1 84 ? -5.332 6.156 9.842 1.00 90.81 84 LYS A C 1
ATOM 701 O O . LYS A 1 84 ? -5.643 6.607 10.936 1.00 90.81 84 LYS A O 1
ATOM 706 N N . GLU A 1 85 ? -5.283 6.910 8.746 1.00 90.50 85 GLU A N 1
ATOM 707 C CA . GLU A 1 85 ? -5.651 8.335 8.727 1.00 90.50 85 GLU A CA 1
ATOM 708 C C . GLU A 1 85 ? -7.159 8.580 8.753 1.00 90.50 85 GLU A C 1
ATOM 710 O O . GLU A 1 85 ? -7.606 9.596 9.277 1.00 90.50 85 GLU A O 1
ATOM 715 N N . THR A 1 86 ? -7.933 7.686 8.138 1.00 91.38 86 THR A N 1
ATOM 716 C CA . THR A 1 86 ? -9.354 7.923 7.836 1.00 91.38 86 THR A CA 1
ATOM 717 C C . THR A 1 86 ? -10.308 6.980 8.559 1.00 91.38 86 THR A C 1
ATOM 719 O O . THR A 1 86 ? -11.515 7.175 8.469 1.00 91.38 86 THR A O 1
ATOM 722 N N . ASP A 1 87 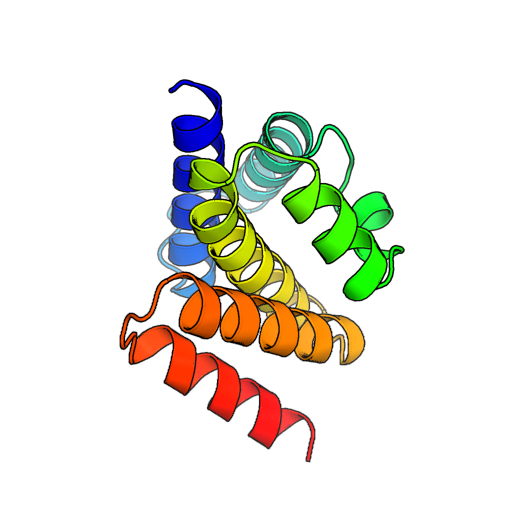? -9.784 5.955 9.235 1.00 88.56 87 ASP A N 1
ATOM 723 C CA . ASP A 1 87 ? -10.549 4.839 9.808 1.00 88.56 87 ASP A CA 1
ATOM 724 C C . ASP A 1 87 ? -11.453 4.129 8.773 1.00 88.56 87 ASP A C 1
ATOM 726 O O . ASP A 1 87 ? -12.521 3.590 9.064 1.00 88.56 87 ASP A O 1
ATOM 730 N N . ASN A 1 88 ? -11.038 4.149 7.500 1.00 94.25 88 ASN A N 1
ATOM 731 C CA . ASN A 1 88 ? -11.815 3.584 6.404 1.00 94.25 88 ASN A CA 1
ATOM 732 C C . ASN A 1 88 ? -11.603 2.063 6.295 1.00 94.25 88 ASN A C 1
ATOM 734 O O . ASN A 1 88 ? -10.518 1.582 5.941 1.00 94.25 88 ASN A O 1
ATOM 738 N N . LYS A 1 89 ? -12.675 1.298 6.532 1.00 95.50 89 LYS A N 1
ATOM 739 C CA . LYS A 1 89 ? -12.671 -0.172 6.447 1.00 95.50 89 LYS A CA 1
ATOM 740 C C . LYS A 1 89 ? -12.352 -0.705 5.046 1.00 95.50 89 LYS A C 1
ATOM 742 O O . LYS A 1 89 ? -11.594 -1.660 4.923 1.00 95.50 89 LYS A O 1
ATOM 747 N N . GLY A 1 90 ? -12.826 -0.052 3.986 1.00 96.56 90 GLY A N 1
ATOM 748 C CA . GLY A 1 90 ? -12.513 -0.455 2.610 1.00 96.56 90 GLY A CA 1
ATOM 749 C C . GLY A 1 90 ? -11.029 -0.287 2.266 1.00 96.56 90 GLY A C 1
ATOM 750 O O . GLY A 1 90 ? -10.458 -1.088 1.526 1.00 96.56 90 GLY A O 1
ATOM 751 N N . PHE A 1 91 ? -10.357 0.719 2.836 1.00 97.81 91 PHE A N 1
ATOM 752 C CA . PHE A 1 91 ? -8.902 0.858 2.694 1.00 97.81 91 PHE A CA 1
ATOM 753 C C . PHE A 1 91 ? -8.153 -0.210 3.491 1.00 97.81 91 PHE A C 1
ATOM 755 O O . PHE A 1 91 ? -7.171 -0.759 2.999 1.00 97.81 91 PHE A O 1
ATOM 762 N N . SER A 1 92 ? -8.650 -0.555 4.678 1.00 97.94 92 SER A N 1
ATOM 763 C CA . SER A 1 92 ? -8.130 -1.660 5.489 1.00 97.94 92 SER A CA 1
ATOM 764 C C . SER A 1 92 ? -8.183 -3.000 4.743 1.00 97.94 92 SER A C 1
ATOM 766 O O . SER A 1 92 ? -7.185 -3.718 4.675 1.00 97.94 92 SER A O 1
ATOM 768 N N . GLU A 1 93 ? -9.313 -3.311 4.109 1.00 98.06 93 GLU A N 1
ATOM 769 C CA . GLU A 1 93 ? -9.486 -4.519 3.294 1.00 98.06 93 GLU A CA 1
ATOM 770 C C . GLU A 1 93 ? -8.518 -4.548 2.102 1.00 98.06 93 GLU A C 1
ATOM 772 O O . GLU A 1 93 ? -7.813 -5.538 1.897 1.00 98.06 93 GLU A O 1
ATOM 777 N N . LYS A 1 94 ? -8.397 -3.438 1.360 1.00 98.50 94 LYS A N 1
ATOM 778 C CA . LYS A 1 94 ? -7.434 -3.323 0.249 1.00 98.50 94 LYS A CA 1
ATOM 779 C C . LYS A 1 94 ? -5.988 -3.488 0.713 1.00 98.50 94 LYS A C 1
ATOM 781 O O . LYS A 1 94 ? -5.210 -4.168 0.047 1.00 98.50 94 LYS A O 1
ATOM 786 N N . ALA A 1 95 ? -5.624 -2.920 1.863 1.00 98.44 95 ALA A N 1
ATOM 787 C CA . ALA A 1 95 ? -4.290 -3.084 2.433 1.00 98.44 95 ALA A CA 1
ATOM 788 C C . ALA A 1 95 ? -3.965 -4.563 2.699 1.00 98.44 95 ALA A C 1
ATOM 790 O O . ALA A 1 95 ? -2.874 -5.019 2.353 1.00 98.44 95 ALA A O 1
ATOM 791 N N . ILE A 1 96 ? -4.917 -5.329 3.249 1.00 98.44 96 ILE A N 1
ATOM 792 C CA . ILE A 1 96 ? -4.760 -6.778 3.448 1.00 98.44 96 ILE A CA 1
ATOM 793 C C . ILE A 1 96 ? -4.518 -7.480 2.110 1.00 98.44 96 ILE A C 1
ATOM 795 O O . ILE A 1 96 ? -3.557 -8.244 2.005 1.00 98.44 96 ILE A O 1
ATOM 799 N N . VAL A 1 97 ? -5.350 -7.208 1.098 1.00 98.56 97 VAL A N 1
ATOM 800 C CA . VAL A 1 97 ? -5.235 -7.836 -0.229 1.00 98.56 97 VAL A CA 1
ATOM 801 C C . VAL A 1 97 ? -3.845 -7.607 -0.822 1.00 98.56 97 VAL A C 1
ATOM 803 O O . VAL A 1 97 ? -3.170 -8.564 -1.200 1.00 98.56 97 VAL A O 1
ATOM 806 N N . PHE A 1 98 ? -3.363 -6.363 -0.849 1.00 98.75 98 PHE A N 1
ATOM 807 C CA . PHE A 1 98 ? -2.066 -6.064 -1.460 1.00 98.75 98 PHE A CA 1
ATOM 808 C C . PHE A 1 98 ? -0.880 -6.599 -0.660 1.00 98.75 98 PHE A C 1
ATOM 810 O O . PHE A 1 98 ? 0.080 -7.082 -1.259 1.00 98.75 98 PHE A O 1
ATOM 817 N N . TYR A 1 99 ? -0.944 -6.608 0.673 1.00 98.50 99 TYR A N 1
ATOM 818 C CA . TYR A 1 99 ? 0.091 -7.267 1.467 1.00 98.50 99 TYR A CA 1
ATOM 819 C C . TYR A 1 99 ? 0.120 -8.785 1.256 1.00 98.50 99 TYR A C 1
ATOM 821 O O . TYR A 1 99 ? 1.200 -9.373 1.213 1.00 98.50 99 TYR A O 1
ATOM 829 N N . GLN A 1 100 ? -1.036 -9.432 1.096 1.00 98.31 100 GLN A N 1
ATOM 830 C CA . GLN A 1 100 ? -1.095 -10.858 0.770 1.00 98.31 100 GLN A CA 1
ATOM 831 C C . GLN A 1 100 ? -0.518 -11.139 -0.619 1.00 98.31 100 GLN A C 1
ATOM 833 O O . GLN A 1 100 ? 0.316 -12.035 -0.750 1.00 98.31 100 GLN A O 1
ATOM 838 N N . LEU A 1 101 ? -0.882 -10.338 -1.626 1.00 98.31 101 LEU A N 1
ATOM 839 C CA . LEU A 1 101 ? -0.303 -10.424 -2.969 1.00 98.31 101 LEU A CA 1
ATOM 840 C C . LEU A 1 101 ? 1.212 -10.219 -2.944 1.00 98.31 101 LEU A C 1
ATOM 842 O O . LEU A 1 101 ? 1.938 -10.971 -3.590 1.00 98.31 101 LEU A O 1
ATOM 846 N N . TYR A 1 102 ? 1.709 -9.260 -2.162 1.00 98.44 102 TYR A N 1
ATOM 847 C CA . TYR A 1 102 ? 3.141 -9.048 -1.967 1.00 98.44 102 TYR A CA 1
ATOM 848 C C . TYR A 1 102 ? 3.834 -10.291 -1.400 1.00 98.44 102 TYR A C 1
ATOM 850 O O . TYR A 1 102 ? 4.801 -10.770 -1.994 1.00 98.44 102 TYR A O 1
ATOM 858 N N . LEU A 1 103 ? 3.341 -10.842 -0.286 1.00 98.12 103 LEU A N 1
ATOM 859 C CA . LEU A 1 103 ? 3.933 -12.022 0.354 1.00 98.12 103 LEU A CA 1
ATOM 860 C C . LEU A 1 103 ? 3.897 -13.243 -0.575 1.00 98.12 103 LEU A C 1
ATOM 862 O O . LEU A 1 103 ? 4.899 -13.941 -0.718 1.00 98.12 103 LEU A O 1
ATOM 866 N N . GLN A 1 104 ? 2.770 -13.469 -1.253 1.00 97.19 104 GLN A N 1
ATOM 867 C CA . GLN A 1 104 ? 2.606 -14.581 -2.187 1.00 97.19 104 GLN A CA 1
ATOM 868 C C . GLN A 1 104 ? 3.528 -14.450 -3.404 1.00 97.19 104 GLN A C 1
ATOM 870 O O . GLN A 1 104 ? 4.169 -15.422 -3.793 1.00 97.19 104 GLN A O 1
ATOM 875 N N . THR A 1 105 ? 3.605 -13.259 -4.003 1.00 96.62 105 THR A N 1
ATOM 876 C CA . THR A 1 105 ? 4.391 -13.028 -5.227 1.00 96.62 105 THR A CA 1
ATOM 877 C C . THR A 1 105 ? 5.890 -13.034 -4.940 1.00 96.62 105 THR A C 1
ATOM 879 O O . THR A 1 105 ? 6.676 -13.516 -5.750 1.00 96.62 105 THR A O 1
ATOM 882 N N . SER A 1 106 ? 6.304 -12.503 -3.787 1.00 96.06 106 SER A N 1
ATOM 883 C CA . SER A 1 106 ? 7.717 -12.440 -3.400 1.00 96.06 106 SER A CA 1
ATOM 884 C C . SER A 1 106 ? 8.253 -13.747 -2.816 1.00 96.06 106 SER A C 1
ATOM 886 O O . SER A 1 106 ? 9.459 -13.978 -2.864 1.00 96.06 106 SER A O 1
ATOM 888 N N . GLY A 1 107 ? 7.383 -14.589 -2.247 1.00 94.88 107 GLY A N 1
ATOM 889 C CA . GLY A 1 107 ? 7.779 -15.815 -1.553 1.00 94.88 107 GLY A CA 1
ATOM 890 C C . GLY A 1 107 ? 8.578 -15.567 -0.269 1.00 94.88 107 GLY A C 1
ATOM 891 O O . GLY A 1 107 ? 9.181 -16.502 0.259 1.00 94.88 107 GLY A O 1
ATOM 892 N N . ILE A 1 108 ? 8.616 -14.326 0.232 1.00 94.25 108 ILE A N 1
ATOM 893 C CA . ILE A 1 108 ? 9.375 -13.974 1.434 1.00 94.25 108 ILE A CA 1
ATOM 894 C C . ILE A 1 108 ? 8.506 -14.057 2.686 1.00 94.25 108 ILE A C 1
ATOM 896 O O . ILE A 1 108 ? 7.295 -13.837 2.667 1.00 94.25 108 ILE A O 1
ATOM 900 N N . PHE A 1 109 ? 9.167 -14.272 3.818 1.00 93.69 109 PHE A N 1
ATOM 901 C CA . PHE A 1 109 ? 8.563 -14.099 5.129 1.00 93.69 109 PHE A CA 1
ATOM 902 C C . PHE A 1 109 ? 8.884 -12.702 5.678 1.00 93.69 109 PHE A C 1
ATOM 904 O O . PHE A 1 109 ? 10.029 -12.422 6.030 1.00 93.69 109 PHE A O 1
ATOM 911 N N . ALA A 1 110 ? 7.875 -11.829 5.779 1.00 95.50 110 ALA A N 1
ATOM 912 C CA . ALA A 1 110 ? 8.022 -10.478 6.325 1.00 95.50 110 ALA A CA 1
ATOM 913 C C . ALA A 1 110 ? 7.143 -10.281 7.570 1.00 95.50 110 ALA A C 1
ATOM 915 O O . ALA A 1 110 ? 5.980 -9.882 7.479 1.00 95.50 110 ALA A O 1
ATOM 916 N N . LEU A 1 111 ? 7.716 -10.527 8.754 1.00 95.56 111 LEU A N 1
ATOM 917 C CA . LEU A 1 111 ? 7.011 -10.414 10.038 1.00 95.56 111 LEU A CA 1
ATOM 918 C C . LEU A 1 111 ? 6.306 -9.056 10.255 1.00 95.56 111 LEU A C 1
ATOM 920 O O . LEU A 1 111 ? 5.156 -9.069 10.695 1.00 95.56 111 LEU A O 1
ATOM 924 N N . PRO A 1 112 ? 6.901 -7.892 9.910 1.00 94.00 112 PRO A N 1
ATOM 925 C CA . PRO A 1 112 ? 6.213 -6.607 10.056 1.00 94.00 112 PRO A CA 1
ATOM 926 C C . PRO A 1 112 ? 4.918 -6.518 9.241 1.00 94.00 112 PRO A C 1
ATOM 928 O O . PRO A 1 112 ? 3.923 -5.979 9.718 1.00 94.00 112 PRO A O 1
ATOM 931 N N . ILE A 1 113 ? 4.909 -7.081 8.031 1.00 97.12 113 ILE A N 1
ATOM 932 C CA . ILE A 1 113 ? 3.739 -7.087 7.148 1.00 97.12 113 ILE A CA 1
ATOM 933 C C . ILE A 1 113 ? 2.661 -8.027 7.688 1.00 97.12 113 ILE A C 1
ATOM 935 O O . ILE A 1 113 ? 1.494 -7.652 7.758 1.00 97.12 113 ILE A O 1
ATOM 939 N N . ILE A 1 114 ? 3.057 -9.217 8.144 1.00 97.44 114 ILE A N 1
ATOM 940 C CA . ILE A 1 114 ? 2.146 -10.186 8.768 1.00 97.44 114 ILE A CA 1
ATOM 941 C C . ILE A 1 114 ? 1.471 -9.575 10.001 1.00 97.44 114 ILE A C 1
ATOM 943 O O . ILE A 1 114 ? 0.255 -9.682 10.160 1.00 97.44 114 ILE A O 1
ATOM 947 N N . ASN A 1 115 ? 2.237 -8.880 10.844 1.00 96.44 115 ASN A N 1
ATOM 948 C CA . ASN A 1 115 ? 1.698 -8.203 12.020 1.00 96.44 115 ASN A CA 1
ATOM 949 C C . ASN A 1 115 ? 0.690 -7.113 11.641 1.00 96.44 115 ASN A C 1
ATOM 951 O O . ASN A 1 115 ? -0.372 -7.056 12.252 1.00 96.44 115 ASN A O 1
ATOM 955 N N . ARG A 1 116 ? 0.968 -6.310 10.603 1.00 95.75 116 ARG A N 1
ATOM 956 C CA . ARG A 1 116 ? 0.015 -5.309 10.094 1.00 95.75 116 ARG A CA 1
ATOM 957 C C . ARG A 1 116 ? -1.268 -5.957 9.576 1.00 95.75 116 ARG A C 1
ATOM 959 O O . ARG A 1 116 ? -2.346 -5.493 9.917 1.00 95.75 116 ARG A O 1
ATOM 966 N N . ILE A 1 117 ? -1.185 -7.050 8.812 1.00 97.69 117 ILE A N 1
ATOM 967 C CA . ILE A 1 117 ? -2.382 -7.789 8.365 1.00 97.69 117 ILE A CA 1
ATOM 968 C C . ILE A 1 117 ? -3.226 -8.224 9.571 1.00 97.69 117 ILE A C 1
ATOM 970 O O . ILE A 1 117 ? -4.442 -8.048 9.565 1.00 97.69 117 ILE A O 1
ATOM 974 N N . ASN A 1 118 ? -2.593 -8.785 10.603 1.00 97.19 118 ASN A N 1
ATOM 975 C CA . ASN A 1 118 ? -3.295 -9.256 11.797 1.00 97.19 118 ASN A CA 1
ATOM 976 C C . ASN A 1 118 ? -3.893 -8.103 12.620 1.00 97.19 118 ASN A C 1
ATOM 978 O O . ASN A 1 118 ? -5.007 -8.240 13.118 1.00 97.19 118 ASN A O 1
ATOM 982 N N . GLU A 1 119 ? -3.186 -6.972 12.730 1.00 94.62 119 GLU A N 1
ATOM 983 C CA . GLU A 1 119 ? -3.691 -5.732 13.341 1.00 94.62 119 GLU A CA 1
ATOM 984 C C . GLU A 1 119 ? -4.976 -5.276 12.645 1.00 94.62 119 GLU A C 1
ATOM 986 O O . GLU A 1 119 ? -5.988 -5.066 13.310 1.00 94.62 119 GLU A O 1
ATOM 991 N N . ILE A 1 120 ? -4.960 -5.204 11.309 1.00 95.81 120 ILE A N 1
ATOM 992 C CA . ILE A 1 120 ? -6.121 -4.782 10.522 1.00 95.81 120 ILE A CA 1
ATOM 993 C C . ILE A 1 120 ? -7.284 -5.761 10.699 1.00 95.81 120 ILE A C 1
ATOM 995 O O . ILE A 1 120 ? -8.402 -5.336 10.968 1.00 95.81 120 ILE A O 1
ATOM 999 N N . LYS A 1 121 ? -7.037 -7.073 10.576 1.00 95.62 121 LYS A N 1
ATOM 1000 C CA . LYS A 1 121 ? -8.087 -8.095 10.723 1.00 95.62 121 LYS A CA 1
ATOM 1001 C C . LYS A 1 121 ? -8.783 -8.000 12.074 1.00 95.62 121 LYS A C 1
ATOM 1003 O O . LYS A 1 121 ? -10.004 -7.978 12.117 1.00 95.62 121 LYS A O 1
ATOM 1008 N N . LYS A 1 122 ? -8.009 -7.859 13.151 1.00 94.75 122 LYS A N 1
ATOM 1009 C CA . LYS A 1 122 ? -8.543 -7.699 14.505 1.00 94.75 122 LYS A CA 1
ATOM 1010 C C . LYS A 1 122 ? -9.382 -6.426 14.666 1.00 94.75 122 LYS A C 1
ATOM 1012 O O . LYS A 1 122 ? -10.296 -6.412 15.476 1.00 94.75 122 LYS A O 1
ATOM 1017 N N . ALA A 1 123 ? -9.063 -5.356 13.940 1.00 90.69 123 ALA A N 1
ATOM 1018 C CA . ALA A 1 123 ? -9.833 -4.111 13.971 1.00 90.69 123 ALA A CA 1
ATOM 1019 C C . ALA A 1 123 ? -11.126 -4.163 13.130 1.00 90.69 123 ALA A C 1
ATOM 1021 O O . ALA A 1 123 ? -11.996 -3.309 13.298 1.00 90.69 123 ALA A O 1
ATOM 1022 N N . LEU A 1 124 ? -11.243 -5.123 12.205 1.00 90.25 124 LEU A N 1
ATOM 1023 C CA . LEU A 1 124 ? -12.433 -5.319 11.369 1.00 90.25 124 LEU A CA 1
ATOM 1024 C C . LEU A 1 124 ? -13.469 -6.270 11.993 1.00 90.25 124 LEU A C 1
ATOM 1026 O O . LEU A 1 124 ? -14.621 -6.236 11.556 1.00 90.25 124 LEU A O 1
ATOM 1030 N N . GLU A 1 125 ? -13.060 -7.085 12.971 1.00 86.81 125 GLU A N 1
ATOM 1031 C CA . GLU A 1 125 ? -13.927 -7.925 13.821 1.00 86.81 125 GLU A CA 1
ATOM 1032 C C . GLU A 1 125 ? -14.833 -7.084 14.736 1.00 86.81 125 GLU A C 1
ATOM 1034 O O . GLU A 1 125 ? -16.030 -7.443 14.844 1.00 86.81 125 GLU A O 1
#

Radius of gyration: 13.73 Å; chains: 1; bounding box: 30×36×32 Å

Foldseek 3Di:
DVLLVLLVVLLVLLVCLVVVVDPDDPVVSVVVNQVSCCSNPVDGPVVVLVDDLVRNLVVLVVDDLVRNLSNLSSLLSVLLSVCVVPVDLSSLVSNLVSLVSNCVSVVDDDPVSVVSNVVSVVVVD

Sequence (125 aa):
DYILRIVKQFSEFLTKRILGENEEKISDQQRIFDTNMNDTFKMSFDELSSKSAEEITQSIHEKESNHHIPYFELLGHLFYAKAKETDNKGFSEKAIVFYQLYLQTSGIFALPIINRINEIKKALE

pLDDT: mean 94.26, std 5.95, range [65.25, 98.75]